Protein AF-A0A486XPM2-F1 (afdb_monomer_lite)

Sequence (137 aa):
MMNNVKLEDYAKAFPELLRYARYGDKQAQFLTGVLLISGQGVEADPELGLVWLRLALEQQTTEWKNRYRDITKNISEQQLAALDPLYEEYKSKYGFEQQFMKCEYERVKFSNIVKHICKKNIFQDDYYKVVEYDVEG

Organism: NCBI:txid1708203

Radius of gyration: 16.3 Å; chains: 1; bounding box: 50×36×39 Å

Secondary structure (DSSP, 8-state):
--HHHHHHHHHHHHHHHHHHHHTT-HHHHHHHHHHHHHTSSS---HHHHHHHHHHHGGG--HHHHHHHHHHHTTS-HHHHHTTHHHHHHHHHHH-TTTTTEEEEEEEPTTSS-EEEEEEEEEEETTEEEEEEEE---

Structure (mmCIF, N/CA/C/O backbone):
data_AF-A0A486XPM2-F1
#
_entry.id   AF-A0A486XPM2-F1
#
loop_
_atom_site.group_PDB
_atom_site.id
_atom_site.type_symbol
_atom_site.label_atom_id
_atom_site.label_alt_id
_atom_site.label_comp_id
_atom_site.label_asym_id
_atom_site.label_entity_id
_atom_site.label_seq_id
_atom_site.pdbx_PDB_ins_code
_atom_site.Cartn_x
_atom_site.Cartn_y
_atom_site.Cartn_z
_atom_site.occupancy
_atom_site.B_iso_or_equiv
_atom_site.auth_seq_id
_atom_site.auth_comp_id
_atom_site.auth_asym_id
_atom_site.auth_atom_id
_atom_site.pdbx_PDB_model_num
ATOM 1 N N . MET A 1 1 ? -24.449 11.436 -16.639 1.00 45.84 1 MET A N 1
ATOM 2 C CA . MET A 1 1 ? -23.993 10.061 -16.949 1.00 45.84 1 MET A CA 1
ATOM 3 C C . MET A 1 1 ? -22.459 9.972 -16.886 1.00 45.84 1 MET A C 1
ATOM 5 O O . MET A 1 1 ? -21.838 9.562 -17.850 1.00 45.84 1 MET A O 1
ATOM 9 N N . MET A 1 2 ? -21.824 10.377 -15.775 1.00 50.72 2 MET A N 1
ATOM 10 C CA . MET A 1 2 ? -20.347 10.440 -15.665 1.00 50.72 2 MET A CA 1
ATOM 11 C C . MET A 1 2 ? -19.736 9.375 -14.736 1.00 50.72 2 MET A C 1
ATOM 13 O O . MET A 1 2 ? -18.519 9.252 -14.677 1.00 50.72 2 MET A O 1
ATOM 17 N N . ASN A 1 3 ? -20.556 8.578 -14.040 1.00 56.16 3 ASN A N 1
ATOM 18 C CA . ASN A 1 3 ? -20.051 7.577 -13.093 1.00 56.16 3 ASN A CA 1
ATOM 19 C C . ASN A 1 3 ? -19.676 6.239 -13.751 1.00 56.16 3 ASN A C 1
ATOM 21 O O . ASN A 1 3 ? -18.785 5.571 -13.247 1.00 56.16 3 ASN A O 1
ATOM 25 N N . ASN A 1 4 ? -20.292 5.863 -14.879 1.00 60.06 4 ASN A N 1
ATOM 26 C CA . ASN A 1 4 ? -20.019 4.563 -15.511 1.00 60.06 4 ASN A CA 1
ATOM 27 C C . ASN A 1 4 ? -18.661 4.510 -16.214 1.00 60.06 4 ASN A C 1
ATOM 29 O O . ASN A 1 4 ? -17.944 3.533 -16.050 1.00 60.06 4 ASN A O 1
ATOM 33 N N . VAL A 1 5 ? -18.277 5.575 -16.926 1.00 66.94 5 VAL A N 1
ATOM 34 C CA . VAL A 1 5 ? -16.993 5.623 -17.651 1.00 66.94 5 VAL A CA 1
ATOM 35 C C . VAL A 1 5 ? -15.821 5.451 -16.679 1.00 66.94 5 VAL A C 1
ATOM 37 O O . VAL A 1 5 ? -14.953 4.615 -16.882 1.00 66.94 5 VAL A O 1
ATOM 40 N N . LYS A 1 6 ? -15.868 6.157 -15.543 1.00 75.88 6 LYS A N 1
ATOM 41 C CA . LYS A 1 6 ? -14.824 6.094 -14.516 1.00 75.88 6 LYS A CA 1
ATOM 42 C C . LYS A 1 6 ? -14.730 4.716 -13.841 1.00 75.88 6 LYS A C 1
ATOM 44 O O . LYS A 1 6 ? -13.635 4.266 -13.525 1.00 75.88 6 LYS A O 1
ATOM 49 N N . LEU A 1 7 ? -15.864 4.043 -13.624 1.00 77.50 7 LEU A N 1
ATOM 50 C CA . LEU A 1 7 ? -15.895 2.682 -13.074 1.00 77.50 7 LEU A CA 1
ATOM 51 C C . LEU A 1 7 ? -15.320 1.656 -14.058 1.00 77.50 7 LEU A C 1
ATOM 53 O O . LEU A 1 7 ? -14.584 0.768 -13.634 1.00 77.50 7 LEU A O 1
ATOM 57 N N . GLU A 1 8 ? -15.616 1.787 -15.352 1.00 78.50 8 GLU A N 1
ATOM 58 C CA . GLU A 1 8 ? -15.042 0.924 -16.390 1.00 78.50 8 GLU A CA 1
ATOM 59 C C . GLU A 1 8 ? -13.524 1.090 -16.508 1.00 78.50 8 GLU A C 1
ATOM 61 O O . GLU A 1 8 ? -12.814 0.097 -16.667 1.00 78.50 8 GLU A O 1
ATOM 66 N N . ASP A 1 9 ? -13.017 2.318 -16.396 1.00 83.56 9 ASP A N 1
ATOM 67 C CA . ASP A 1 9 ? -11.576 2.583 -16.433 1.00 83.56 9 ASP A CA 1
ATOM 68 C C . ASP A 1 9 ? -10.861 1.948 -15.233 1.00 83.56 9 ASP A C 1
ATOM 70 O O . ASP A 1 9 ? -9.829 1.296 -15.399 1.00 83.56 9 ASP A O 1
ATOM 74 N N . TYR A 1 10 ? -11.443 2.043 -14.030 1.00 85.06 10 TYR A N 1
ATOM 75 C CA . TYR A 1 10 ? -10.906 1.358 -12.851 1.00 85.06 10 TYR A CA 1
ATOM 76 C C . TYR A 1 10 ? -10.954 -0.162 -12.979 1.00 85.06 10 TYR A C 1
ATOM 78 O O . TYR A 1 10 ? -9.974 -0.826 -12.646 1.00 85.06 10 TYR A O 1
ATOM 86 N N . ALA A 1 11 ? -12.046 -0.713 -13.512 1.00 84.62 11 ALA A N 1
ATOM 87 C CA . ALA A 1 11 ? -12.173 -2.150 -13.734 1.00 84.62 11 ALA A CA 1
ATOM 88 C C . ALA A 1 11 ? -11.104 -2.680 -14.701 1.00 84.62 11 ALA A C 1
ATOM 90 O O . ALA A 1 11 ? -10.528 -3.743 -14.474 1.00 84.62 11 ALA A O 1
ATOM 91 N N . LYS A 1 12 ? -10.798 -1.923 -15.762 1.00 89.06 12 LYS A N 1
ATOM 92 C CA . LYS A 1 12 ? -9.753 -2.275 -16.735 1.00 89.06 12 LYS A CA 1
ATOM 93 C C . LYS A 1 12 ? -8.344 -2.124 -16.162 1.00 89.06 12 LYS A C 1
ATOM 95 O O . LYS A 1 12 ? -7.478 -2.929 -16.489 1.00 89.06 12 LYS A O 1
ATOM 100 N N . ALA A 1 13 ? -8.114 -1.121 -15.316 1.00 87.06 13 ALA A N 1
ATOM 101 C CA . ALA A 1 13 ? -6.805 -0.849 -14.724 1.00 87.06 13 ALA A CA 1
ATOM 102 C C . ALA A 1 13 ? -6.472 -1.765 -13.533 1.00 87.06 13 ALA A C 1
ATOM 104 O O . ALA A 1 13 ? -5.299 -2.013 -13.251 1.00 87.06 13 ALA A O 1
ATOM 105 N N . PHE A 1 14 ? -7.482 -2.281 -12.826 1.00 92.56 14 PHE A N 1
ATOM 106 C CA . PHE A 1 14 ? -7.274 -3.033 -11.590 1.00 92.56 14 PHE A CA 1
ATOM 107 C C . PHE A 1 14 ? -6.400 -4.291 -11.729 1.00 92.56 14 PHE A C 1
ATOM 109 O O . PHE A 1 14 ? -5.543 -4.484 -10.869 1.00 92.56 14 PHE A O 1
ATOM 116 N N . PRO A 1 15 ? -6.537 -5.145 -12.765 1.00 93.12 15 PRO A N 1
ATOM 117 C CA . PRO A 1 15 ? -5.686 -6.328 -12.902 1.00 93.12 15 PRO A CA 1
ATOM 118 C C . PRO A 1 15 ? -4.197 -5.979 -12.975 1.00 93.12 15 PRO A C 1
ATOM 120 O O . PRO A 1 15 ? -3.365 -6.646 -12.359 1.00 93.12 15 PRO A O 1
ATOM 123 N N . GLU A 1 16 ? -3.875 -4.906 -13.692 1.00 90.31 16 GLU A N 1
ATOM 124 C CA . GLU A 1 16 ? -2.509 -4.429 -13.868 1.00 90.31 16 GLU A CA 1
ATOM 125 C C . GLU A 1 16 ? -1.980 -3.784 -12.584 1.00 90.31 16 GLU A C 1
ATOM 127 O O . GLU A 1 16 ? -0.874 -4.074 -12.127 1.00 90.31 16 GLU A O 1
ATOM 132 N N . LEU A 1 17 ? -2.825 -3.001 -11.916 1.00 91.06 17 LEU A N 1
ATOM 133 C CA . LEU A 1 17 ? -2.522 -2.439 -10.609 1.00 91.06 17 LEU A CA 1
ATOM 134 C C . LEU A 1 17 ? -2.240 -3.528 -9.564 1.00 91.06 17 LEU A C 1
ATOM 136 O O . LEU A 1 17 ? -1.258 -3.453 -8.828 1.00 91.06 17 LEU A O 1
ATOM 140 N N . LEU A 1 18 ? -3.064 -4.576 -9.533 1.00 94.62 18 LEU A N 1
ATOM 141 C CA . LEU A 1 18 ? -2.894 -5.714 -8.639 1.00 94.62 18 LEU A CA 1
ATOM 142 C C . LEU A 1 18 ? -1.605 -6.483 -8.952 1.00 94.62 18 LEU A C 1
ATOM 144 O O . LEU A 1 18 ? -0.940 -6.973 -8.037 1.00 94.62 18 LEU A O 1
ATOM 148 N N . ARG A 1 19 ? -1.221 -6.576 -10.231 1.00 91.75 19 ARG A N 1
ATOM 149 C CA . ARG A 1 19 ? 0.057 -7.160 -10.655 1.00 91.75 19 ARG A CA 1
ATOM 150 C C . ARG A 1 19 ? 1.232 -6.393 -10.048 1.00 91.75 19 ARG A C 1
ATOM 152 O O . ARG A 1 19 ? 2.084 -7.011 -9.412 1.00 91.75 19 ARG A O 1
ATOM 159 N N . TYR A 1 20 ? 1.243 -5.066 -10.156 1.00 89.50 20 TYR A N 1
ATOM 160 C CA . TYR A 1 20 ? 2.288 -4.229 -9.557 1.00 89.50 20 TYR A CA 1
ATOM 161 C C . TYR A 1 20 ? 2.265 -4.244 -8.025 1.00 89.50 20 TYR A C 1
ATOM 163 O O . TYR A 1 20 ? 3.319 -4.348 -7.395 1.00 89.50 20 TYR A O 1
ATOM 171 N N . ALA A 1 21 ? 1.080 -4.253 -7.412 1.00 93.12 21 ALA A N 1
ATOM 172 C CA . ALA A 1 21 ? 0.939 -4.363 -5.963 1.00 93.12 21 ALA A CA 1
ATOM 173 C C . ALA A 1 21 ? 1.575 -5.657 -5.424 1.00 93.12 21 ALA A C 1
ATOM 175 O O . ALA A 1 21 ? 2.270 -5.637 -4.405 1.00 93.12 21 ALA A O 1
ATOM 176 N N . ARG A 1 22 ? 1.405 -6.773 -6.148 1.00 93.31 22 ARG A N 1
ATOM 177 C CA . ARG A 1 22 ? 2.045 -8.065 -5.843 1.00 93.31 22 ARG A CA 1
ATOM 178 C C . ARG A 1 22 ? 3.560 -8.048 -6.039 1.00 93.31 22 ARG A C 1
ATOM 180 O O . ARG A 1 22 ? 4.260 -8.809 -5.380 1.00 93.31 22 ARG A O 1
ATOM 187 N N . TYR A 1 23 ? 4.082 -7.178 -6.898 1.00 89.38 23 TYR A N 1
ATOM 188 C CA . TYR A 1 23 ? 5.524 -6.969 -7.031 1.00 89.38 23 TYR A CA 1
ATOM 189 C C . TYR A 1 23 ? 6.118 -6.048 -5.959 1.00 89.38 23 TYR A C 1
ATOM 191 O O . TYR A 1 23 ? 7.321 -5.809 -5.976 1.00 89.38 23 TYR A O 1
ATOM 199 N N . GLY A 1 24 ? 5.323 -5.567 -5.003 1.00 89.88 24 GLY A N 1
ATOM 200 C CA . GLY A 1 24 ? 5.818 -4.725 -3.916 1.00 89.88 24 GLY A CA 1
ATOM 201 C C . GLY A 1 24 ? 5.799 -3.229 -4.215 1.00 89.88 24 GLY A C 1
ATOM 202 O O . GLY A 1 24 ? 6.302 -2.460 -3.394 1.00 89.88 24 GLY A O 1
ATOM 203 N N . ASP A 1 25 ? 5.217 -2.800 -5.342 1.00 89.88 25 ASP A N 1
ATOM 204 C CA . ASP A 1 25 ? 5.037 -1.377 -5.636 1.00 89.88 25 ASP A CA 1
ATOM 205 C C . ASP A 1 25 ? 4.063 -0.761 -4.628 1.00 89.88 25 ASP A C 1
ATOM 207 O O . ASP A 1 25 ? 2.872 -1.076 -4.592 1.00 89.88 25 ASP A O 1
ATOM 211 N N . LYS A 1 26 ? 4.580 0.150 -3.807 1.00 90.88 26 LYS A N 1
ATOM 212 C CA . LYS A 1 26 ? 3.841 0.771 -2.711 1.00 90.88 26 LYS A CA 1
ATOM 213 C C . LYS A 1 26 ? 2.712 1.679 -3.187 1.00 90.88 26 LYS A C 1
ATOM 215 O O . LYS A 1 26 ? 1.659 1.710 -2.550 1.00 90.88 26 LYS A O 1
ATOM 220 N N . GLN A 1 27 ? 2.885 2.354 -4.322 1.00 90.06 27 GLN A N 1
ATOM 221 C CA . GLN A 1 27 ? 1.828 3.163 -4.920 1.00 90.06 27 GLN A CA 1
ATOM 222 C C . GLN A 1 27 ? 0.708 2.263 -5.447 1.00 90.06 27 GLN A C 1
ATOM 224 O O . GLN A 1 27 ? -0.470 2.527 -5.193 1.00 90.06 27 GLN A O 1
ATOM 229 N N . ALA A 1 28 ? 1.062 1.158 -6.105 1.00 91.94 28 ALA A N 1
ATOM 230 C CA . ALA A 1 28 ? 0.082 0.187 -6.576 1.00 91.94 28 ALA A CA 1
ATOM 231 C C . ALA A 1 28 ? -0.657 -0.509 -5.420 1.00 91.94 28 ALA A C 1
ATOM 233 O O . ALA A 1 28 ? -1.875 -0.683 -5.489 1.00 91.94 28 ALA A O 1
ATOM 234 N N . GLN A 1 29 ? 0.042 -0.846 -4.329 1.00 94.94 29 GLN A N 1
ATOM 235 C CA . GLN A 1 29 ? -0.559 -1.374 -3.096 1.00 94.94 29 GLN A CA 1
ATOM 236 C C . GLN A 1 29 ? -1.568 -0.388 -2.505 1.00 94.94 29 GLN A C 1
ATOM 238 O O . GLN A 1 29 ? -2.696 -0.769 -2.192 1.00 94.94 29 GLN A O 1
ATOM 243 N N . PHE A 1 30 ? -1.205 0.894 -2.425 1.00 94.44 30 PHE A N 1
ATOM 244 C CA . PHE A 1 30 ? -2.102 1.933 -1.933 1.00 94.44 30 PHE A CA 1
ATOM 245 C C . PHE A 1 30 ? -3.370 2.049 -2.791 1.00 94.44 30 PHE A C 1
ATOM 247 O O . PHE A 1 30 ? -4.488 1.983 -2.279 1.00 94.44 30 PHE A O 1
ATOM 254 N N . LEU A 1 31 ? -3.212 2.181 -4.109 1.00 93.19 31 LEU A N 1
ATOM 255 C CA . LEU A 1 31 ? -4.341 2.330 -5.029 1.00 93.19 31 LEU A CA 1
ATOM 256 C C . LEU A 1 31 ? -5.233 1.077 -5.044 1.00 93.19 31 LEU A C 1
ATOM 258 O O . LEU A 1 31 ? -6.456 1.207 -5.022 1.00 93.19 31 LEU A O 1
ATOM 262 N N . THR A 1 32 ? -4.642 -0.122 -5.004 1.00 95.69 32 THR A N 1
ATOM 263 C CA . THR A 1 32 ? -5.379 -1.396 -4.910 1.00 95.69 32 THR A CA 1
ATOM 264 C C . THR A 1 32 ? -6.243 -1.414 -3.654 1.00 95.69 32 THR A C 1
ATOM 266 O O . THR A 1 32 ? -7.431 -1.727 -3.725 1.00 95.69 32 THR A O 1
ATOM 269 N N . GLY A 1 33 ? -5.675 -1.004 -2.516 1.00 96.56 33 GLY A N 1
ATOM 270 C CA . GLY A 1 33 ? -6.406 -0.909 -1.258 1.00 96.56 33 GLY A CA 1
ATOM 271 C C . GLY A 1 33 ? -7.585 0.063 -1.319 1.00 96.56 33 GLY A C 1
ATOM 272 O O . GLY A 1 33 ? -8.683 -0.265 -0.872 1.00 96.56 33 GLY A O 1
ATOM 273 N N . VAL A 1 34 ? -7.400 1.234 -1.939 1.00 94.19 34 VAL A N 1
ATOM 274 C CA . VAL A 1 34 ? -8.480 2.218 -2.132 1.00 94.19 34 VAL A CA 1
ATOM 275 C C . VAL A 1 34 ? -9.608 1.666 -3.010 1.00 94.19 34 VAL A C 1
ATOM 277 O O . VAL A 1 34 ? -10.781 1.861 -2.680 1.00 94.19 34 VAL A O 1
ATOM 280 N N . LEU A 1 35 ? -9.285 0.985 -4.114 1.00 94.31 35 LEU A N 1
ATOM 281 C CA . LEU A 1 35 ? -10.295 0.430 -5.020 1.00 94.31 35 LEU A CA 1
ATOM 282 C C . LEU A 1 35 ? -11.105 -0.685 -4.350 1.00 94.31 35 LEU A C 1
ATOM 284 O O . LEU A 1 35 ? -12.329 -0.662 -4.438 1.00 94.31 35 LEU A O 1
ATOM 288 N N . LEU A 1 36 ? -10.454 -1.577 -3.599 1.00 96.94 36 LEU A N 1
ATOM 289 C CA . LEU A 1 36 ? -11.130 -2.645 -2.855 1.00 96.94 36 LEU A CA 1
ATOM 290 C C . LEU A 1 36 ? -12.017 -2.113 -1.721 1.00 96.94 36 LEU A C 1
ATOM 292 O O . LEU A 1 36 ? -13.127 -2.598 -1.539 1.00 96.94 36 LEU A O 1
ATOM 296 N N . ILE A 1 37 ? -11.586 -1.075 -0.995 1.00 95.94 37 ILE A N 1
ATOM 297 C CA . ILE A 1 37 ? -12.415 -0.452 0.054 1.00 95.94 37 ILE A CA 1
ATOM 298 C C . ILE A 1 37 ? -13.627 0.267 -0.545 1.00 95.94 37 ILE A C 1
ATOM 300 O O . ILE A 1 37 ? -14.708 0.262 0.040 1.00 95.94 37 ILE A O 1
ATOM 304 N N . SER A 1 38 ? -13.448 0.928 -1.690 1.00 92.62 38 SER A N 1
ATOM 305 C CA . SER A 1 38 ? -14.503 1.736 -2.310 1.00 92.62 38 SER A CA 1
ATOM 306 C C . SER A 1 38 ? -15.423 0.956 -3.252 1.00 92.62 38 SER A C 1
ATOM 308 O O . SER A 1 38 ? -16.483 1.475 -3.600 1.00 92.62 38 SER A O 1
ATOM 310 N N . GLY A 1 39 ? -15.031 -0.248 -3.684 1.00 93.50 39 GLY A N 1
ATOM 311 C CA . GLY A 1 39 ? -15.756 -1.040 -4.683 1.00 93.50 39 GLY A CA 1
ATOM 312 C C . GLY A 1 39 ? -15.813 -0.381 -6.067 1.00 93.50 39 GLY A C 1
ATOM 313 O O . GLY A 1 39 ? -16.747 -0.609 -6.835 1.00 93.50 39 GLY A O 1
ATOM 314 N N . GLN A 1 40 ? -14.871 0.512 -6.389 1.00 89.19 40 GLN A N 1
ATOM 315 C CA . GLN A 1 40 ? -14.885 1.242 -7.659 1.00 89.19 40 GLN A CA 1
ATOM 316 C C . GLN A 1 40 ? -14.256 0.403 -8.769 1.00 89.19 40 GLN A C 1
ATOM 318 O O . GLN A 1 40 ? -13.042 0.241 -8.824 1.00 89.19 40 GLN A O 1
ATOM 323 N N . GLY A 1 41 ? -15.095 -0.123 -9.664 1.00 87.19 41 GLY A N 1
ATOM 324 C CA . GLY A 1 41 ? -14.653 -0.965 -10.781 1.00 87.19 41 GLY A CA 1
ATOM 325 C C . GLY A 1 41 ? -14.248 -2.385 -10.369 1.00 87.19 41 GLY A C 1
ATOM 326 O O . GLY A 1 41 ? -13.859 -3.175 -11.222 1.00 87.19 41 GLY A O 1
ATOM 327 N N . VAL A 1 42 ? -14.366 -2.725 -9.084 1.00 93.38 42 VAL A N 1
ATOM 328 C CA . VAL A 1 42 ? -14.065 -4.045 -8.520 1.00 93.38 42 VAL A CA 1
ATOM 329 C C . VAL A 1 42 ? -15.086 -4.418 -7.459 1.00 93.38 42 VAL A C 1
ATOM 331 O O . VAL A 1 42 ? -15.742 -3.546 -6.890 1.00 93.38 42 VAL A O 1
ATOM 334 N N . GLU A 1 43 ? -15.205 -5.711 -7.173 1.00 94.81 43 GLU A N 1
ATOM 335 C CA . GLU A 1 43 ? -15.940 -6.170 -5.999 1.00 94.81 43 GLU A CA 1
ATOM 336 C C . GLU A 1 43 ? -15.280 -5.617 -4.728 1.00 94.81 43 GLU A C 1
ATOM 338 O O . GLU A 1 43 ? -14.054 -5.623 -4.598 1.00 94.81 43 GLU A O 1
ATOM 343 N N . ALA A 1 44 ? -16.095 -5.066 -3.827 1.00 96.06 44 ALA A N 1
ATOM 344 C CA . ALA A 1 44 ? -15.590 -4.453 -2.612 1.00 96.06 44 ALA A CA 1
ATOM 345 C C . ALA A 1 44 ? -15.093 -5.528 -1.640 1.00 96.06 44 ALA A C 1
ATOM 347 O O . ALA A 1 44 ? -15.839 -6.433 -1.275 1.00 96.06 44 ALA A O 1
ATOM 348 N N . ASP A 1 45 ? -13.864 -5.364 -1.168 1.00 97.69 45 ASP A N 1
ATOM 349 C CA . ASP A 1 45 ? -13.263 -6.179 -0.116 1.00 97.69 45 ASP A CA 1
ATOM 350 C C . ASP A 1 45 ? -12.495 -5.251 0.840 1.00 97.69 45 ASP A C 1
ATOM 352 O O . ASP A 1 45 ? -11.294 -5.006 0.674 1.00 97.69 45 ASP A O 1
ATOM 356 N N . PRO A 1 46 ? -13.193 -4.639 1.814 1.00 96.25 46 PRO A N 1
ATOM 357 C CA . PRO A 1 46 ? -12.571 -3.685 2.720 1.00 96.25 46 PRO A CA 1
ATOM 358 C C . PRO A 1 46 ? -11.468 -4.296 3.591 1.00 96.25 46 PRO A C 1
ATOM 360 O O . PRO A 1 46 ? -10.506 -3.598 3.905 1.00 96.25 46 PRO A O 1
ATOM 363 N N . GLU A 1 47 ? -11.571 -5.575 3.961 1.00 96.38 47 GLU A N 1
ATOM 364 C CA . GLU A 1 47 ? -10.564 -6.260 4.781 1.00 96.38 47 GLU A CA 1
ATOM 365 C C . GLU A 1 47 ? -9.258 -6.428 4.004 1.00 96.38 47 GLU A C 1
ATOM 367 O O . GLU A 1 47 ? -8.198 -5.974 4.451 1.00 96.38 47 GLU A O 1
ATOM 372 N N . LEU A 1 48 ? -9.337 -6.982 2.791 1.00 97.56 48 LEU A N 1
ATOM 373 C CA . LEU A 1 48 ? -8.181 -7.100 1.911 1.00 97.56 48 LEU A CA 1
ATOM 374 C C . LEU A 1 48 ? -7.632 -5.725 1.518 1.00 97.56 48 LEU A C 1
ATOM 376 O O . LEU A 1 48 ? -6.417 -5.524 1.442 1.00 97.56 48 LEU A O 1
ATOM 380 N N . GLY A 1 49 ? -8.516 -4.755 1.289 1.00 97.75 49 GLY A N 1
ATOM 381 C CA . GLY A 1 49 ? -8.123 -3.395 0.959 1.00 97.75 49 GLY A CA 1
ATOM 382 C C . GLY A 1 49 ? -7.321 -2.725 2.079 1.00 97.75 49 GLY A C 1
ATOM 383 O O . GLY A 1 49 ? -6.296 -2.096 1.806 1.00 97.75 49 GLY A O 1
ATOM 384 N N . LEU A 1 50 ? -7.713 -2.918 3.342 1.00 97.44 50 LEU A N 1
ATOM 385 C CA . LEU A 1 50 ? -6.954 -2.449 4.506 1.00 97.44 50 LEU A CA 1
ATOM 386 C C . LEU A 1 50 ? -5.577 -3.110 4.605 1.00 97.44 50 LEU A C 1
ATOM 388 O O . LEU A 1 50 ? -4.602 -2.424 4.920 1.00 97.44 50 LEU A O 1
ATOM 392 N N . VAL A 1 51 ? -5.468 -4.401 4.285 1.00 97.81 51 VAL A N 1
ATOM 393 C CA . VAL A 1 51 ? -4.177 -5.105 4.245 1.00 97.81 51 VAL A CA 1
ATOM 394 C C . VAL A 1 51 ? -3.252 -4.509 3.183 1.00 97.81 51 VAL A C 1
ATOM 396 O O . VAL A 1 51 ? -2.100 -4.191 3.487 1.00 97.81 51 VAL A O 1
ATOM 399 N N . TRP A 1 52 ? -3.749 -4.270 1.967 1.00 97.69 52 TRP A N 1
ATOM 400 C CA . TRP A 1 52 ? -2.969 -3.611 0.914 1.00 97.69 52 TRP A CA 1
ATOM 401 C C . TRP A 1 52 ? -2.538 -2.191 1.296 1.00 97.69 52 TRP A C 1
ATOM 403 O O . TRP A 1 52 ? -1.379 -1.824 1.083 1.00 97.69 52 TRP A O 1
ATOM 413 N N . LEU A 1 53 ? -3.423 -1.405 1.920 1.00 96.25 53 LEU A N 1
ATOM 414 C CA . LEU A 1 53 ? -3.056 -0.081 2.423 1.00 96.25 53 LEU A CA 1
ATOM 415 C C . LEU A 1 53 ? -1.979 -0.160 3.506 1.00 96.25 53 LEU A C 1
ATOM 417 O O . LEU A 1 53 ? -1.048 0.644 3.490 1.00 96.25 53 LEU A O 1
ATOM 421 N N . ARG A 1 54 ? -2.075 -1.123 4.429 1.00 95.75 54 ARG A N 1
ATOM 422 C CA . ARG A 1 54 ? -1.083 -1.312 5.493 1.00 95.75 54 ARG A CA 1
ATOM 423 C C . ARG A 1 54 ? 0.288 -1.673 4.923 1.00 95.7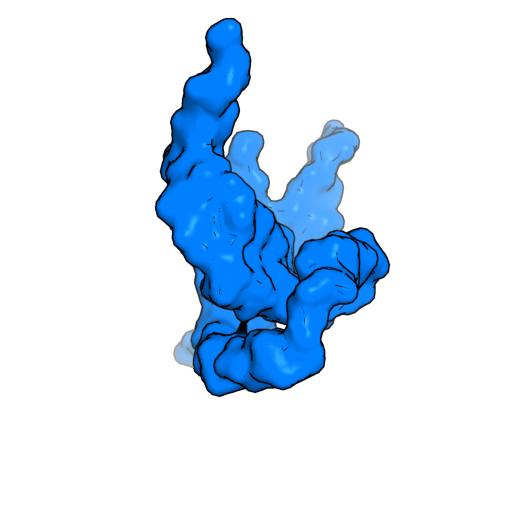5 54 ARG A C 1
ATOM 425 O O . ARG A 1 54 ? 1.281 -1.121 5.387 1.00 95.75 54 ARG A O 1
ATOM 432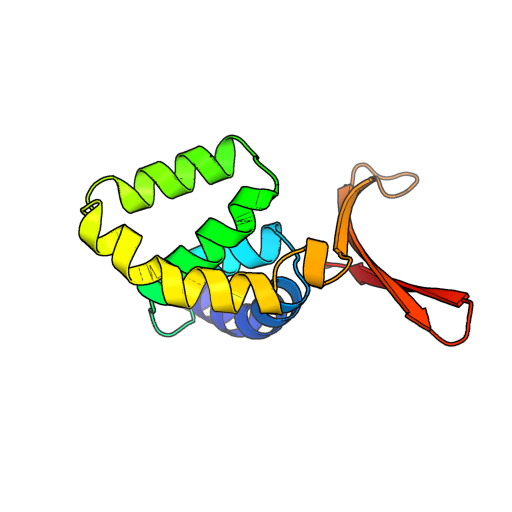 N N . LEU A 1 55 ? 0.352 -2.509 3.882 1.00 94.62 55 LEU A N 1
ATOM 433 C CA . LEU A 1 55 ? 1.602 -2.785 3.164 1.00 94.62 55 LEU A CA 1
ATOM 434 C C . LEU A 1 55 ? 2.206 -1.520 2.544 1.00 94.62 55 LEU A C 1
ATOM 436 O O . LEU A 1 55 ? 3.418 -1.311 2.640 1.00 94.62 55 LEU A O 1
ATOM 440 N N . ALA A 1 56 ? 1.391 -0.645 1.950 1.00 93.38 56 ALA A N 1
ATOM 441 C CA . ALA A 1 56 ? 1.875 0.606 1.364 1.00 93.38 56 ALA A CA 1
ATOM 442 C C . ALA A 1 56 ? 2.586 1.512 2.393 1.00 93.38 56 ALA A C 1
ATOM 444 O O . ALA A 1 56 ? 3.549 2.207 2.058 1.00 93.38 56 ALA A O 1
ATOM 445 N N . LEU A 1 57 ? 2.179 1.458 3.669 1.00 92.31 57 LEU A N 1
ATOM 446 C CA . LEU A 1 57 ? 2.772 2.257 4.748 1.00 92.31 57 LEU A CA 1
ATOM 447 C C . LEU A 1 57 ? 4.226 1.901 5.083 1.00 92.31 57 LEU A C 1
ATOM 449 O O . LEU A 1 57 ? 4.871 2.680 5.787 1.00 92.31 57 LEU A O 1
ATOM 453 N N . GLU A 1 58 ? 4.773 0.796 4.566 1.00 85.00 58 GLU A N 1
ATOM 454 C CA . GLU A 1 58 ? 6.199 0.462 4.711 1.00 85.00 58 GLU A CA 1
ATOM 455 C C . GLU A 1 58 ? 7.116 1.564 4.142 1.00 85.00 58 GLU A C 1
ATOM 457 O O . GLU A 1 58 ? 8.200 1.791 4.673 1.00 85.00 58 GLU A O 1
ATOM 462 N N . GLN A 1 59 ? 6.657 2.331 3.139 1.00 81.25 59 GLN A N 1
ATOM 463 C CA . GLN A 1 59 ? 7.384 3.499 2.606 1.00 81.25 59 GLN A CA 1
ATOM 464 C C . GLN A 1 59 ? 7.297 4.743 3.515 1.00 81.25 59 GLN A C 1
ATOM 466 O O . GLN A 1 59 ? 7.950 5.755 3.276 1.00 81.25 59 GLN A O 1
ATOM 471 N N . GLN A 1 60 ? 6.491 4.680 4.578 1.00 79.88 60 GLN A N 1
ATOM 472 C CA . GLN A 1 60 ? 6.371 5.680 5.638 1.00 79.88 60 GLN A CA 1
ATOM 473 C C . GLN A 1 60 ? 5.933 7.096 5.229 1.00 79.88 60 GLN A C 1
ATOM 475 O O . GLN A 1 60 ? 6.053 8.023 6.036 1.00 79.88 60 GLN A O 1
ATOM 480 N N . THR A 1 61 ? 5.349 7.269 4.044 1.00 83.44 61 THR A N 1
ATOM 481 C CA . THR A 1 61 ? 4.866 8.565 3.546 1.00 83.44 61 THR A CA 1
ATOM 482 C C . THR A 1 61 ? 3.764 9.149 4.441 1.00 83.44 61 THR A C 1
ATOM 484 O O . THR A 1 61 ? 2.813 8.448 4.803 1.00 83.44 61 THR A O 1
ATOM 487 N N . THR A 1 62 ? 3.843 10.443 4.758 1.00 88.94 62 THR A N 1
ATOM 488 C CA . THR A 1 62 ? 2.861 11.134 5.616 1.00 88.94 62 THR A CA 1
ATOM 489 C C . THR A 1 62 ? 1.442 11.086 5.049 1.00 88.94 62 THR A C 1
ATOM 491 O O . THR A 1 62 ? 0.491 10.866 5.796 1.00 88.94 62 THR A O 1
ATOM 494 N N . GLU A 1 63 ? 1.291 11.257 3.734 1.00 87.69 63 GLU A N 1
ATOM 495 C CA . GLU A 1 63 ? -0.012 11.244 3.064 1.00 87.69 63 GLU A CA 1
ATOM 496 C C . GLU A 1 63 ? -0.739 9.910 3.262 1.00 87.69 63 GLU A C 1
ATOM 498 O O . GLU A 1 63 ? -1.870 9.890 3.750 1.00 87.69 63 GLU A O 1
ATOM 503 N N . TRP A 1 64 ? -0.081 8.786 2.966 1.00 91.81 64 TRP A N 1
ATOM 504 C CA . TRP A 1 64 ? -0.712 7.473 3.096 1.00 91.81 64 TRP A CA 1
ATOM 505 C C . TRP A 1 64 ? -0.990 7.109 4.553 1.00 91.81 64 TRP A C 1
ATOM 507 O O . TRP A 1 64 ? -2.047 6.551 4.839 1.00 91.81 64 TRP A O 1
ATOM 517 N N . LYS A 1 65 ? -0.113 7.494 5.495 1.00 92.31 65 LYS A N 1
ATOM 518 C CA . LYS A 1 65 ? -0.367 7.338 6.940 1.00 92.31 65 LYS A CA 1
ATOM 519 C C . LYS A 1 65 ? -1.627 8.090 7.371 1.00 92.31 65 LYS A C 1
ATOM 521 O O . LYS A 1 65 ? -2.455 7.542 8.097 1.00 92.31 65 LYS A O 1
ATOM 526 N N . ASN A 1 66 ? -1.793 9.331 6.909 1.00 94.06 66 ASN A N 1
ATOM 527 C CA . ASN A 1 66 ? -2.991 10.124 7.182 1.00 94.06 66 ASN A CA 1
ATOM 528 C C . ASN A 1 66 ? -4.231 9.477 6.572 1.00 94.06 66 ASN A C 1
ATOM 530 O O . ASN A 1 66 ? -5.231 9.314 7.265 1.00 94.06 66 ASN A O 1
ATOM 534 N N . ARG A 1 67 ? -4.141 9.033 5.315 1.00 91.19 67 ARG A N 1
ATOM 535 C CA . ARG A 1 67 ? -5.259 8.385 4.637 1.00 91.19 67 ARG A CA 1
ATOM 536 C C . ARG A 1 67 ? -5.686 7.091 5.326 1.00 91.19 67 ARG A C 1
ATOM 538 O O . ARG A 1 67 ? -6.881 6.885 5.513 1.00 91.19 67 ARG A O 1
ATOM 545 N N . TYR A 1 68 ? -4.733 6.244 5.711 1.00 94.38 68 TYR A N 1
ATOM 546 C CA . TYR A 1 68 ? -5.008 5.013 6.448 1.00 94.38 68 TYR A CA 1
ATOM 547 C C . TYR A 1 68 ? -5.719 5.323 7.765 1.00 94.38 68 TYR A C 1
ATOM 549 O O . TYR A 1 68 ? -6.795 4.793 8.014 1.00 94.38 68 TYR A O 1
ATOM 557 N N . ARG A 1 69 ? -5.187 6.272 8.546 1.00 94.44 69 ARG A N 1
ATOM 558 C CA . ARG A 1 69 ? -5.803 6.734 9.796 1.00 94.44 69 ARG A CA 1
ATOM 559 C C . ARG A 1 69 ? -7.233 7.236 9.593 1.00 94.44 69 ARG A C 1
ATOM 561 O O . ARG A 1 69 ? -8.098 6.908 10.395 1.00 94.44 69 ARG A O 1
ATOM 568 N N . ASP A 1 70 ? -7.501 7.997 8.534 1.00 94.25 70 ASP A N 1
ATOM 569 C CA . ASP A 1 70 ? -8.849 8.497 8.240 1.00 94.25 70 ASP A CA 1
ATOM 570 C C . ASP A 1 70 ? -9.842 7.378 7.911 1.00 94.25 70 ASP A C 1
ATOM 572 O O . ASP A 1 70 ? -11.017 7.479 8.270 1.00 94.25 70 ASP A O 1
ATOM 576 N N . ILE A 1 71 ? -9.379 6.328 7.226 1.00 92.81 71 ILE A N 1
ATOM 577 C CA . ILE A 1 71 ? -10.178 5.146 6.883 1.00 92.81 71 ILE A CA 1
ATOM 578 C C . ILE A 1 71 ? -10.439 4.303 8.135 1.00 92.81 71 ILE A C 1
ATOM 580 O O . ILE A 1 71 ? -11.565 3.862 8.357 1.00 92.81 71 ILE A O 1
ATOM 584 N N . THR A 1 72 ? -9.425 4.106 8.978 1.00 94.88 72 THR A N 1
ATOM 585 C CA . THR A 1 72 ? -9.507 3.211 10.136 1.00 94.88 72 THR A CA 1
ATOM 586 C C . THR A 1 72 ? -10.017 3.879 11.409 1.00 94.88 72 THR A C 1
ATOM 588 O O . THR A 1 72 ? -10.221 3.187 12.399 1.00 94.88 72 THR A O 1
ATOM 591 N N . LYS A 1 73 ? -10.257 5.199 11.421 1.00 95.31 73 LYS A N 1
ATOM 592 C CA . LYS A 1 73 ? -10.623 5.964 12.634 1.00 95.31 73 LYS A CA 1
ATOM 593 C C . LYS A 1 73 ? -11.856 5.456 13.389 1.00 95.31 73 LYS A C 1
ATOM 595 O O . LYS A 1 73 ? -11.988 5.733 14.574 1.00 95.31 73 LYS A O 1
ATOM 600 N N . ASN A 1 74 ? -12.763 4.768 12.697 1.00 93.19 74 ASN A N 1
ATOM 601 C CA . ASN A 1 74 ? -14.005 4.233 13.262 1.00 93.19 74 ASN A CA 1
ATOM 602 C C . ASN A 1 74 ? -13.970 2.703 13.426 1.00 93.19 74 ASN A C 1
ATOM 604 O O . ASN A 1 74 ? -14.988 2.109 13.771 1.00 93.19 74 ASN A O 1
ATOM 608 N N . ILE A 1 75 ? -12.835 2.065 13.138 1.00 93.38 75 ILE A N 1
ATOM 609 C CA . ILE A 1 75 ? -12.642 0.621 13.274 1.00 93.38 75 ILE A CA 1
ATOM 610 C C . ILE A 1 75 ? -12.013 0.371 14.643 1.00 93.38 75 ILE A C 1
ATOM 612 O O . ILE A 1 75 ? -11.089 1.083 15.038 1.00 93.38 75 ILE A O 1
ATOM 616 N N . SER A 1 76 ? -12.517 -0.616 15.384 1.00 94.81 76 SER A N 1
ATOM 617 C CA . SER A 1 76 ? -11.948 -0.928 16.695 1.00 94.81 76 SER A CA 1
ATOM 618 C C . SER A 1 76 ? -10.542 -1.516 16.561 1.00 94.81 76 SER A C 1
ATOM 620 O O . SER A 1 76 ? -10.214 -2.177 15.573 1.00 94.81 76 SER A O 1
ATOM 622 N N . GLU A 1 77 ? -9.712 -1.333 17.587 1.00 91.25 77 GLU A N 1
ATOM 623 C CA . GLU A 1 77 ? -8.373 -1.933 17.626 1.00 91.25 77 GLU A CA 1
ATOM 624 C C . GLU A 1 77 ? -8.431 -3.456 17.458 1.00 91.25 77 GLU A C 1
ATOM 626 O O . GLU A 1 77 ? -7.614 -4.028 16.745 1.00 91.25 77 GLU A O 1
ATOM 631 N N . GLN A 1 78 ? -9.445 -4.108 18.038 1.00 93.38 78 GLN A N 1
ATOM 632 C CA . GLN A 1 78 ? -9.649 -5.550 17.906 1.00 93.38 78 GLN A CA 1
ATOM 633 C C . GLN A 1 78 ? -9.980 -5.963 16.465 1.00 93.38 78 GLN A C 1
ATOM 635 O O . GLN A 1 78 ? -9.477 -6.978 15.991 1.00 93.38 78 GLN A O 1
ATOM 640 N N . GLN A 1 79 ? -10.805 -5.184 15.759 1.00 92.88 79 GLN A N 1
ATOM 641 C CA . GLN A 1 79 ? -11.126 -5.440 14.353 1.00 92.88 79 GLN A CA 1
ATOM 642 C C . GLN A 1 79 ? -9.902 -5.249 13.452 1.00 92.88 79 GLN A C 1
ATOM 644 O O . GLN A 1 79 ? -9.699 -6.033 12.533 1.00 92.88 79 GLN A O 1
ATOM 649 N N . LEU A 1 80 ? -9.057 -4.252 13.731 1.00 92.69 80 LEU A N 1
ATOM 650 C CA . LEU A 1 80 ? -7.803 -4.065 12.995 1.00 92.69 80 LEU A CA 1
ATOM 651 C C . LEU A 1 80 ? -6.793 -5.179 13.289 1.00 92.69 80 LEU A C 1
ATOM 653 O O . LEU A 1 80 ? -6.160 -5.678 12.363 1.00 92.69 80 LEU A O 1
ATOM 657 N N . ALA A 1 81 ? -6.669 -5.594 14.551 1.00 94.75 81 ALA A N 1
ATOM 658 C CA . ALA A 1 81 ? -5.783 -6.683 14.959 1.00 94.75 81 ALA A CA 1
ATOM 659 C C . ALA A 1 81 ? -6.213 -8.036 14.371 1.00 94.75 81 ALA A C 1
ATOM 661 O O . ALA A 1 81 ? -5.375 -8.880 14.068 1.00 94.75 81 ALA A O 1
ATOM 662 N N . ALA A 1 82 ? -7.512 -8.241 14.130 1.00 96.44 82 ALA A N 1
ATOM 663 C CA . ALA A 1 82 ? -8.001 -9.443 13.455 1.00 96.44 82 ALA A CA 1
ATOM 664 C C . ALA A 1 82 ? -7.430 -9.610 12.031 1.00 96.44 82 ALA A C 1
ATOM 666 O O . ALA A 1 82 ? -7.380 -10.731 11.528 1.00 96.44 82 ALA A O 1
ATOM 667 N N . LEU A 1 83 ? -6.951 -8.526 11.403 1.00 96.75 83 LEU A N 1
ATOM 668 C CA . LEU A 1 83 ? -6.303 -8.560 10.089 1.00 96.75 83 LEU A CA 1
ATOM 669 C C . LEU A 1 83 ? -4.816 -8.940 10.152 1.00 96.75 83 LEU A C 1
ATOM 671 O O . LEU A 1 83 ? -4.216 -9.154 9.100 1.00 96.75 83 LEU A O 1
ATOM 675 N N . ASP A 1 84 ? -4.203 -9.021 11.338 1.00 96.88 84 ASP A N 1
ATOM 676 C CA . ASP A 1 84 ? -2.766 -9.293 11.483 1.00 96.88 84 ASP A CA 1
ATOM 677 C C . ASP A 1 84 ? -2.313 -10.583 10.775 1.00 96.88 84 ASP A C 1
ATOM 679 O O . ASP A 1 84 ? -1.324 -10.516 10.044 1.00 96.88 84 ASP A O 1
ATOM 683 N N . PRO A 1 85 ? -3.016 -11.732 10.875 1.00 97.81 85 PRO A N 1
ATOM 684 C CA . PRO A 1 85 ? -2.596 -12.947 10.176 1.00 97.81 85 PRO A CA 1
ATOM 685 C C . PRO A 1 85 ? -2.565 -12.774 8.653 1.00 97.81 85 PRO A C 1
ATOM 687 O O . PRO A 1 85 ? -1.601 -13.176 8.000 1.00 97.81 85 PRO A O 1
ATOM 690 N N . LEU A 1 86 ? -3.595 -12.130 8.093 1.00 97.06 86 LEU A N 1
ATOM 691 C CA . LEU A 1 86 ? -3.686 -11.864 6.658 1.00 97.06 86 LEU A CA 1
ATOM 692 C C . LEU A 1 86 ? -2.609 -10.867 6.218 1.00 97.06 86 LEU A C 1
ATOM 694 O O . LEU A 1 86 ? -1.977 -11.044 5.177 1.00 97.06 86 LEU A O 1
ATOM 698 N N . TYR A 1 87 ? -2.367 -9.838 7.029 1.00 96.44 87 TYR A N 1
ATOM 699 C CA . TYR A 1 87 ? -1.315 -8.865 6.783 1.00 96.44 87 TYR A CA 1
ATOM 700 C C . TYR A 1 87 ? 0.071 -9.508 6.755 1.00 96.44 87 TYR A C 1
ATOM 702 O O . TYR A 1 87 ? 0.818 -9.253 5.813 1.00 96.44 87 TYR A O 1
ATOM 710 N N . GLU A 1 88 ? 0.416 -10.355 7.725 1.00 95.88 88 GLU A N 1
ATOM 711 C CA . GLU A 1 88 ? 1.730 -11.006 7.760 1.00 95.88 88 GLU A CA 1
ATOM 712 C C . GLU A 1 88 ? 1.921 -11.967 6.579 1.00 95.88 88 GLU A C 1
ATOM 714 O O . GLU A 1 88 ? 2.986 -11.988 5.954 1.00 95.88 88 GLU A O 1
ATOM 719 N N . GLU A 1 89 ? 0.874 -12.700 6.190 1.00 95.88 89 GLU A N 1
ATOM 720 C CA . GLU A 1 89 ? 0.902 -13.521 4.979 1.00 95.88 89 GLU A CA 1
ATOM 721 C C . GLU A 1 89 ? 1.183 -12.660 3.738 1.00 95.88 89 GLU A C 1
ATOM 723 O O . GLU A 1 89 ? 2.104 -12.943 2.965 1.00 95.88 89 GLU A O 1
ATOM 728 N N . TYR A 1 90 ? 0.427 -11.580 3.555 1.00 96.69 90 TYR A N 1
ATOM 729 C CA . TYR A 1 90 ? 0.560 -10.698 2.399 1.00 96.69 90 TYR A CA 1
ATOM 730 C C . TYR A 1 90 ? 1.886 -9.950 2.394 1.00 96.69 90 TYR A C 1
ATOM 732 O O . TYR A 1 90 ? 2.480 -9.772 1.334 1.00 96.69 90 TYR A O 1
ATOM 740 N N . LYS A 1 91 ? 2.402 -9.570 3.559 1.00 94.56 91 LYS A N 1
ATOM 741 C CA . LYS A 1 91 ? 3.727 -8.975 3.706 1.00 94.56 91 LYS A CA 1
ATOM 742 C C . LYS A 1 91 ? 4.824 -9.947 3.300 1.00 94.56 91 LYS A C 1
ATOM 744 O O . LYS A 1 91 ? 5.717 -9.564 2.547 1.00 94.56 91 LYS A O 1
ATOM 749 N N . SER A 1 92 ? 4.734 -11.208 3.725 1.00 93.50 92 SER A N 1
ATOM 750 C CA . SER A 1 92 ? 5.710 -12.236 3.343 1.00 93.50 92 SER A CA 1
ATOM 751 C C . SER A 1 92 ? 5.741 -12.491 1.832 1.00 93.50 92 SER A C 1
ATOM 753 O O . SER A 1 92 ? 6.794 -12.789 1.274 1.00 93.50 92 SER A O 1
ATOM 755 N N . LYS A 1 93 ? 4.596 -12.336 1.156 1.00 92.25 93 LYS A N 1
ATOM 756 C CA . LYS A 1 93 ? 4.466 -12.584 -0.284 1.00 92.25 93 LYS A CA 1
ATOM 757 C C . LYS A 1 93 ? 4.751 -11.346 -1.121 1.00 92.25 93 LYS A C 1
ATOM 759 O O . LYS A 1 93 ? 5.368 -11.465 -2.170 1.00 92.25 93 LYS A O 1
ATOM 764 N N . TYR A 1 94 ? 4.290 -10.178 -0.693 1.00 93.88 94 TYR A N 1
ATOM 765 C CA . TYR A 1 94 ? 4.168 -8.982 -1.529 1.00 93.88 94 TYR A CA 1
ATOM 766 C C . TYR A 1 94 ? 4.798 -7.729 -0.899 1.00 93.88 94 TYR A C 1
ATOM 768 O O . TYR A 1 94 ? 4.707 -6.648 -1.474 1.00 93.88 94 TYR A O 1
ATOM 776 N N . GLY A 1 95 ? 5.450 -7.825 0.263 1.00 88.12 95 GLY A N 1
ATOM 777 C CA . GLY A 1 95 ? 6.246 -6.729 0.827 1.00 88.12 95 GLY A CA 1
ATOM 778 C C . GLY A 1 95 ? 7.423 -6.350 -0.083 1.00 88.12 95 GLY A C 1
ATOM 779 O O . GLY A 1 95 ? 7.944 -7.194 -0.815 1.00 88.12 95 GLY A O 1
ATOM 780 N N . PHE A 1 96 ? 7.863 -5.086 -0.053 1.00 81.31 96 PHE A N 1
ATOM 781 C CA . PHE A 1 96 ? 8.909 -4.626 -0.985 1.00 81.31 96 PHE A CA 1
ATOM 782 C C . PHE A 1 96 ? 10.265 -5.291 -0.716 1.00 81.31 96 PHE A C 1
ATOM 784 O O . PHE A 1 96 ? 10.982 -5.599 -1.666 1.00 81.31 96 PHE A O 1
ATOM 791 N N . GLU A 1 97 ? 10.586 -5.564 0.555 1.00 80.19 97 GLU A N 1
ATOM 792 C CA . GLU A 1 97 ? 11.813 -6.268 0.949 1.00 80.19 97 GLU A CA 1
ATOM 793 C C . GLU A 1 97 ? 11.833 -7.687 0.380 1.00 80.19 97 GLU A C 1
ATOM 795 O O . GLU A 1 97 ? 12.811 -8.090 -0.243 1.00 80.19 97 GLU A O 1
ATOM 800 N N . GLN A 1 98 ? 10.715 -8.408 0.509 1.00 81.88 98 GLN A N 1
ATOM 801 C CA . GLN A 1 98 ? 10.580 -9.777 0.004 1.00 81.88 98 GLN A CA 1
ATOM 802 C C . GLN A 1 98 ? 10.598 -9.842 -1.520 1.00 81.88 98 GLN A C 1
ATOM 804 O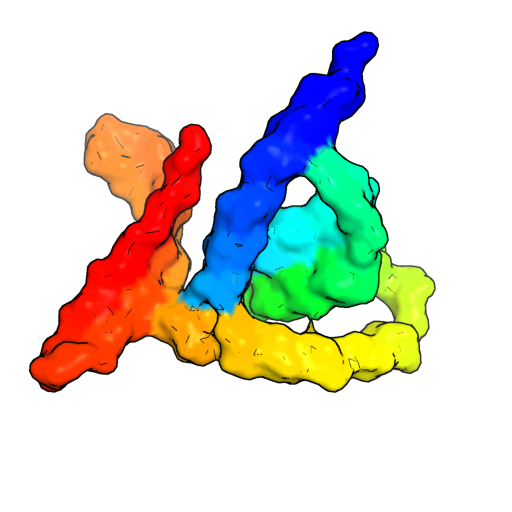 O . GLN A 1 98 ? 11.071 -10.808 -2.115 1.00 81.88 98 GLN A O 1
ATOM 809 N N . GLN A 1 99 ? 10.093 -8.797 -2.169 1.00 83.38 99 GLN A N 1
ATOM 810 C CA . GLN A 1 99 ? 10.106 -8.691 -3.617 1.00 83.38 99 GLN A CA 1
ATOM 811 C C . GLN A 1 99 ? 11.395 -8.078 -4.172 1.00 83.38 99 GLN A C 1
ATOM 813 O O . GLN A 1 99 ? 11.508 -7.999 -5.393 1.00 83.38 99 GLN A O 1
ATOM 818 N N . PHE A 1 100 ? 12.361 -7.679 -3.333 1.00 82.31 100 PHE A N 1
ATOM 819 C CA . PHE A 1 100 ? 13.571 -6.944 -3.735 1.00 82.31 100 PHE A CA 1
ATOM 820 C C . PHE A 1 100 ? 13.257 -5.743 -4.643 1.00 82.31 100 PHE A C 1
ATOM 822 O O . PHE A 1 100 ? 13.976 -5.460 -5.607 1.00 82.31 100 PHE A O 1
ATOM 829 N N . MET A 1 101 ? 12.137 -5.075 -4.358 1.00 84.12 101 MET A N 1
ATOM 830 C CA . MET A 1 101 ? 11.588 -3.997 -5.170 1.00 84.12 101 MET A CA 1
ATOM 831 C C . MET A 1 101 ? 12.029 -2.640 -4.632 1.00 84.12 101 MET A C 1
ATOM 833 O O . MET A 1 101 ? 11.846 -2.342 -3.451 1.00 84.12 101 MET A O 1
ATOM 837 N N . LYS A 1 102 ? 12.547 -1.784 -5.514 1.00 83.69 102 LYS A N 1
ATOM 838 C CA . LYS A 1 102 ? 12.865 -0.387 -5.213 1.00 83.69 102 LYS A CA 1
ATOM 839 C C . LYS A 1 102 ? 12.201 0.521 -6.238 1.00 83.69 102 LYS A C 1
ATOM 841 O O . LYS A 1 102 ? 12.482 0.400 -7.425 1.00 83.69 102 LYS A O 1
ATOM 846 N N . CYS A 1 103 ? 11.350 1.430 -5.777 1.00 82.25 103 CYS A N 1
ATOM 847 C CA . CYS A 1 103 ? 10.673 2.392 -6.640 1.00 82.25 103 CYS A CA 1
ATOM 848 C C . CYS A 1 103 ? 11.162 3.811 -6.373 1.00 82.25 103 CYS A C 1
ATOM 850 O O . CYS A 1 103 ? 11.299 4.215 -5.216 1.00 82.25 103 CYS A O 1
ATOM 852 N N . GLU A 1 104 ? 11.412 4.560 -7.441 1.00 83.31 104 GLU A N 1
ATOM 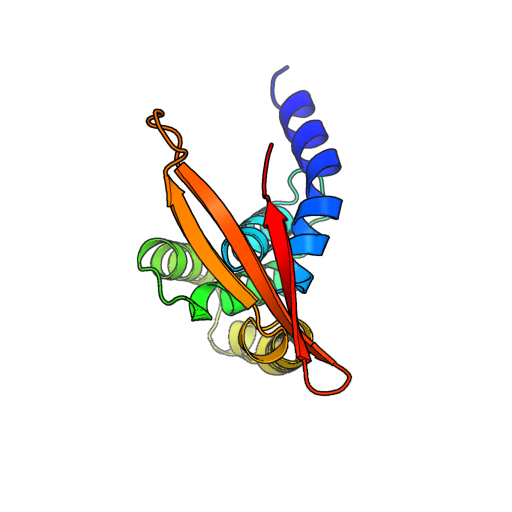853 C CA . GLU A 1 104 ? 11.909 5.930 -7.400 1.00 83.31 104 GLU A CA 1
ATOM 854 C C . GLU A 1 104 ? 11.186 6.794 -8.437 1.00 83.31 104 GLU A C 1
ATOM 856 O O . GLU A 1 104 ? 10.756 6.317 -9.486 1.00 83.31 104 GLU A O 1
ATOM 861 N N . TYR A 1 105 ? 11.069 8.087 -8.141 1.00 82.00 105 TYR A N 1
ATOM 862 C CA . TYR A 1 105 ? 10.563 9.064 -9.095 1.00 82.00 105 TYR A CA 1
ATOM 863 C C . TYR A 1 105 ? 11.728 9.621 -9.914 1.00 82.00 105 TYR A C 1
ATOM 865 O O . TYR A 1 105 ? 12.567 10.358 -9.392 1.00 82.00 105 TYR A O 1
ATOM 873 N N . GLU A 1 106 ? 11.775 9.287 -11.199 1.00 84.56 106 GLU A N 1
ATOM 874 C CA . GLU A 1 106 ? 12.829 9.706 -12.118 1.00 84.56 106 GLU A CA 1
ATOM 875 C C . GLU A 1 106 ? 12.299 10.754 -13.108 1.00 84.56 106 GLU A C 1
ATOM 877 O O . GLU A 1 106 ? 11.240 10.599 -13.718 1.00 84.56 106 GLU A O 1
ATOM 882 N N . ARG A 1 107 ? 13.039 11.853 -13.298 1.00 85.44 107 ARG A N 1
ATOM 883 C CA . ARG A 1 107 ? 12.687 12.872 -14.297 1.00 85.44 107 ARG A CA 1
ATOM 884 C C . ARG A 1 107 ? 13.148 12.430 -15.682 1.00 85.44 107 ARG A C 1
ATOM 886 O O . ARG A 1 107 ? 14.330 12.156 -15.888 1.00 85.44 107 ARG A O 1
ATOM 893 N N . VAL A 1 108 ? 12.236 12.445 -16.650 1.00 84.38 108 VAL A N 1
ATOM 894 C CA . VAL A 1 108 ? 12.560 12.141 -18.047 1.00 84.38 108 VAL A CA 1
ATOM 895 C C . VAL A 1 108 ? 13.509 13.207 -18.596 1.00 84.38 108 VAL A C 1
ATOM 897 O O . VAL A 1 108 ? 13.294 14.411 -18.418 1.00 84.38 108 VAL A O 1
ATOM 900 N N . LYS A 1 109 ? 14.573 12.771 -19.284 1.00 87.25 109 LYS A N 1
ATOM 901 C CA . LYS A 1 109 ? 15.550 13.689 -19.885 1.00 87.25 109 LYS A CA 1
ATOM 902 C C . LYS A 1 109 ? 14.850 14.682 -20.810 1.00 87.25 109 LYS A C 1
ATOM 904 O O . LYS A 1 109 ? 14.032 14.298 -21.638 1.00 87.25 109 LYS A O 1
ATOM 909 N N . PHE A 1 110 ? 15.214 15.956 -20.672 1.00 85.44 110 PHE A N 1
ATOM 910 C CA . PHE A 1 110 ? 14.681 17.065 -21.472 1.00 85.44 110 PHE A CA 1
ATOM 911 C C . PHE A 1 110 ? 13.161 17.283 -21.355 1.00 85.44 110 PHE A C 1
ATOM 913 O O . PHE A 1 110 ? 12.569 17.941 -22.205 1.00 85.44 110 PHE A O 1
ATOM 920 N N . SER A 1 111 ? 12.528 16.782 -20.290 1.00 85.25 111 SER A N 1
ATOM 921 C CA . SER A 1 111 ? 11.107 16.986 -20.009 1.00 85.25 111 SER A CA 1
ATOM 922 C C . SER A 1 111 ? 10.872 17.366 -18.543 1.00 85.25 111 SER A C 1
ATOM 924 O O . SER A 1 111 ? 11.731 17.189 -17.677 1.00 85.25 111 SER A O 1
ATOM 926 N N . ASN A 1 112 ? 9.696 17.919 -18.252 1.00 86.12 112 ASN A N 1
ATOM 927 C CA . ASN A 1 112 ? 9.199 18.104 -16.884 1.00 86.12 112 ASN A CA 1
ATOM 928 C C . ASN A 1 112 ? 8.407 16.887 -16.385 1.00 86.12 112 ASN A C 1
ATOM 930 O O . ASN A 1 112 ? 7.930 16.897 -15.256 1.00 86.12 112 ASN A O 1
ATOM 934 N N . ILE A 1 113 ? 8.267 15.856 -17.221 1.00 85.12 113 ILE A N 1
ATOM 935 C CA . ILE A 1 113 ? 7.603 14.607 -16.860 1.00 85.12 113 ILE A CA 1
ATOM 936 C C . ILE A 1 113 ? 8.466 13.862 -15.840 1.00 85.12 113 ILE A C 1
ATOM 938 O O . ILE A 1 113 ? 9.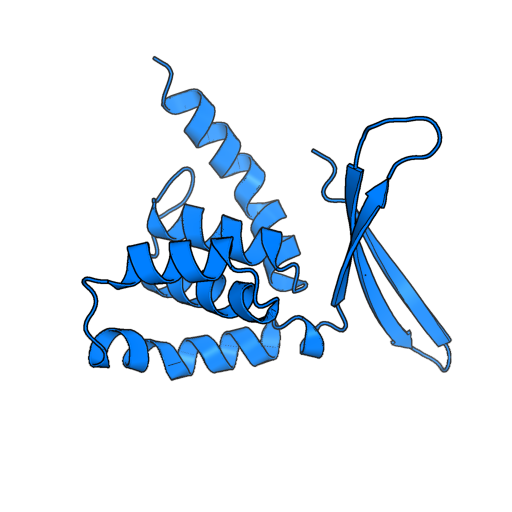666 13.655 -16.046 1.00 85.12 113 ILE A O 1
ATOM 942 N N . VAL A 1 114 ? 7.829 13.457 -14.746 1.00 81.81 114 VAL A N 1
ATOM 943 C CA . VAL A 1 114 ? 8.390 12.577 -13.725 1.00 81.81 114 VAL A CA 1
ATOM 944 C C . VAL A 1 114 ? 7.690 11.234 -13.856 1.00 81.81 114 VAL A C 1
ATOM 946 O O . VAL A 1 114 ? 6.462 11.185 -13.864 1.00 81.81 114 VAL A O 1
ATOM 949 N N . LYS A 1 115 ? 8.471 10.166 -13.974 1.00 82.38 115 LYS A N 1
ATOM 950 C CA . LYS A 1 115 ? 7.987 8.790 -14.012 1.00 82.38 115 LYS A CA 1
ATOM 951 C C . LYS A 1 115 ? 8.219 8.120 -12.670 1.00 82.38 115 LYS A C 1
ATOM 953 O O . LYS A 1 115 ? 9.252 8.347 -12.046 1.00 82.38 115 LYS A O 1
ATOM 958 N N . HIS A 1 116 ? 7.279 7.284 -12.250 1.00 83.19 116 HIS A N 1
ATOM 959 C CA . HIS A 1 116 ? 7.491 6.354 -11.144 1.00 83.19 116 HIS A CA 1
ATOM 960 C C . HIS A 1 116 ? 8.065 5.067 -11.722 1.00 83.19 116 HIS A C 1
ATOM 962 O O . HIS A 1 116 ? 7.383 4.365 -12.462 1.00 83.19 116 HIS A O 1
ATOM 968 N N . ILE A 1 117 ? 9.333 4.792 -11.432 1.00 82.81 117 ILE A N 1
ATOM 969 C CA . ILE A 1 117 ? 10.046 3.637 -11.971 1.00 82.81 117 ILE A CA 1
ATOM 970 C C . ILE A 1 117 ? 10.341 2.683 -10.827 1.00 82.81 117 ILE A C 1
ATOM 972 O O . ILE A 1 117 ? 11.029 3.027 -9.865 1.00 82.81 117 ILE A O 1
ATOM 976 N N . CYS A 1 118 ? 9.839 1.461 -10.957 1.00 83.44 118 CYS A N 1
ATOM 977 C CA . CYS A 1 118 ? 10.071 0.384 -10.012 1.00 83.44 118 CYS A CA 1
ATOM 978 C C . CYS A 1 118 ? 11.065 -0.617 -10.597 1.00 83.44 118 CYS A C 1
ATOM 980 O O . CYS A 1 118 ? 10.894 -1.106 -11.712 1.00 83.44 118 CYS A O 1
ATOM 982 N N . LYS A 1 119 ? 12.113 -0.940 -9.842 1.00 85.62 119 LYS A N 1
ATOM 983 C CA . LYS A 1 119 ? 13.180 -1.861 -10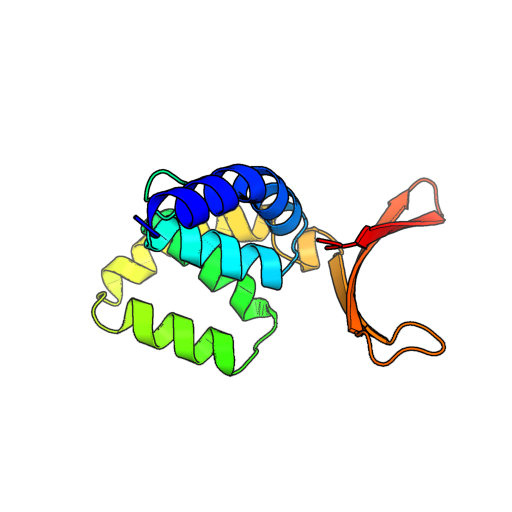.239 1.00 85.62 119 LYS A CA 1
ATOM 984 C C . LYS A 1 119 ? 13.241 -3.019 -9.255 1.00 85.62 119 LYS A C 1
ATOM 986 O O . LYS A 1 119 ? 13.429 -2.813 -8.056 1.00 85.62 119 LYS A O 1
ATOM 991 N N . LYS A 1 120 ? 13.110 -4.243 -9.767 1.00 83.25 120 LYS A N 1
ATOM 992 C CA . LYS A 1 120 ? 13.295 -5.479 -9.001 1.00 83.25 120 LYS A CA 1
ATOM 993 C C . LYS A 1 120 ? 14.658 -6.079 -9.300 1.00 83.25 120 LYS A C 1
ATOM 995 O O . LYS A 1 120 ? 14.925 -6.431 -10.448 1.00 83.25 120 LYS A O 1
ATOM 1000 N N . ASN A 1 121 ? 15.480 -6.242 -8.269 1.00 80.75 121 ASN A N 1
ATOM 1001 C CA . ASN A 1 121 ? 16.792 -6.870 -8.390 1.00 80.75 121 ASN A CA 1
ATOM 1002 C C . ASN A 1 121 ? 16.682 -8.360 -8.064 1.00 80.75 121 ASN A C 1
ATOM 1004 O O . ASN A 1 121 ? 16.363 -8.732 -6.939 1.00 80.75 121 ASN A O 1
ATOM 1008 N N . ILE A 1 122 ? 16.945 -9.216 -9.046 1.00 81.38 122 ILE A N 1
ATOM 1009 C CA . ILE A 1 122 ? 16.915 -10.672 -8.901 1.00 81.38 122 ILE A CA 1
ATOM 1010 C C . ILE A 1 122 ? 18.352 -11.173 -8.953 1.00 81.38 122 ILE A C 1
ATOM 1012 O O . ILE A 1 122 ? 19.048 -10.915 -9.931 1.00 81.38 122 ILE A O 1
ATOM 1016 N N . PHE A 1 123 ? 18.792 -11.886 -7.919 1.00 76.94 123 PHE A N 1
ATOM 1017 C CA . PHE A 1 123 ? 20.064 -12.602 -7.956 1.00 76.94 123 PHE A CA 1
ATOM 1018 C C . PHE A 1 123 ? 19.844 -13.968 -8.609 1.00 76.94 123 PHE A C 1
ATOM 1020 O O . PHE A 1 123 ? 19.064 -14.777 -8.106 1.00 76.94 123 PHE A O 1
ATOM 1027 N N . GLN A 1 124 ? 20.486 -14.202 -9.749 1.00 75.81 124 GLN A N 1
ATOM 1028 C CA . GLN A 1 124 ? 20.388 -15.443 -10.504 1.00 75.81 124 GLN A CA 1
ATOM 1029 C C . GLN A 1 124 ? 21.758 -15.779 -11.100 1.00 75.81 124 GLN A C 1
ATOM 1031 O O . GLN A 1 124 ? 22.357 -14.935 -11.761 1.00 75.81 124 GLN A O 1
ATOM 1036 N N . ASP A 1 125 ? 22.219 -17.015 -10.892 1.00 70.81 125 ASP A N 1
ATOM 1037 C CA . ASP A 1 125 ? 23.433 -17.560 -11.518 1.00 70.81 125 ASP A CA 1
ATOM 1038 C C . ASP A 1 125 ? 24.669 -16.645 -11.358 1.00 70.81 125 ASP A C 1
ATOM 1040 O O . ASP A 1 125 ? 25.380 -16.380 -12.320 1.00 70.81 125 ASP A O 1
ATOM 1044 N N . ASP A 1 126 ? 24.898 -16.126 -10.145 1.00 74.25 126 ASP A N 1
ATOM 1045 C CA . ASP A 1 126 ? 25.979 -15.186 -9.785 1.00 74.25 126 ASP A CA 1
ATOM 1046 C C . ASP A 1 126 ? 25.896 -13.769 -10.394 1.00 74.25 126 ASP A C 1
ATOM 1048 O O . ASP A 1 126 ? 26.810 -12.957 -10.221 1.00 74.25 126 ASP A O 1
ATOM 1052 N N . TYR A 1 127 ? 24.771 -13.409 -11.025 1.00 69.69 127 TYR A N 1
ATOM 1053 C CA . TYR A 1 127 ? 24.518 -12.065 -11.554 1.00 69.69 127 TYR A CA 1
ATOM 1054 C C . TYR A 1 127 ? 23.230 -11.442 -11.003 1.00 69.69 127 TYR A C 1
ATOM 1056 O O . TYR A 1 127 ? 22.264 -12.118 -10.651 1.00 69.69 127 TYR A O 1
ATOM 1064 N N . TYR A 1 128 ? 23.196 -10.107 -10.965 1.00 73.69 128 TYR A N 1
ATOM 1065 C CA . TYR A 1 128 ? 21.978 -9.349 -10.684 1.00 73.69 128 TYR A CA 1
ATOM 1066 C C . TYR A 1 128 ? 21.258 -9.013 -11.990 1.00 73.69 128 TYR A C 1
ATOM 1068 O O . TYR A 1 128 ? 21.817 -8.351 -12.865 1.00 73.69 128 TYR A O 1
ATOM 1076 N N . LYS A 1 129 ? 19.992 -9.414 -12.101 1.00 79.31 129 LYS A N 1
ATOM 1077 C CA . LYS A 1 129 ? 19.071 -8.961 -13.144 1.00 79.31 129 LYS A CA 1
ATOM 1078 C C . LYS A 1 129 ? 18.150 -7.890 -12.574 1.00 79.31 129 LYS A C 1
ATOM 1080 O O . LYS A 1 129 ? 17.410 -8.156 -11.629 1.00 79.31 129 LYS A O 1
ATOM 1085 N N . VAL A 1 130 ? 18.165 -6.706 -13.177 1.00 76.75 130 VAL A N 1
ATOM 1086 C CA . VAL A 1 130 ? 17.212 -5.634 -12.872 1.00 76.75 130 VAL A CA 1
ATOM 1087 C C . VAL A 1 130 ? 16.021 -5.766 -13.815 1.00 76.75 130 VAL A C 1
ATOM 1089 O O . VAL A 1 130 ? 16.192 -5.763 -15.033 1.00 76.75 130 VAL A O 1
ATOM 1092 N N . VAL A 1 131 ? 14.820 -5.919 -13.264 1.00 80.00 131 VAL A N 1
ATOM 1093 C CA . VAL A 1 131 ? 13.566 -5.871 -14.026 1.00 80.00 131 VAL A CA 1
ATOM 1094 C C . VAL A 1 131 ? 12.888 -4.545 -13.733 1.00 80.00 131 VAL A C 1
ATOM 1096 O O . VAL A 1 131 ? 12.574 -4.264 -12.576 1.00 80.00 131 VAL A O 1
ATOM 1099 N N . GLU A 1 132 ? 12.686 -3.745 -14.773 1.00 76.94 132 GLU A N 1
ATOM 1100 C CA . GLU A 1 132 ? 11.988 -2.467 -14.681 1.00 76.94 132 GLU A CA 1
ATOM 1101 C C . GLU A 1 132 ? 10.494 -2.666 -14.931 1.00 76.94 132 GLU A C 1
ATOM 1103 O O . GLU A 1 132 ? 10.082 -3.380 -15.847 1.00 76.94 132 GLU A O 1
ATOM 1108 N N . TYR A 1 133 ? 9.695 -2.024 -14.094 1.00 71.81 133 TYR A N 1
ATOM 1109 C CA . TYR A 1 133 ? 8.257 -1.913 -14.224 1.00 71.81 133 TYR A CA 1
ATOM 1110 C C . TYR A 1 133 ? 7.977 -0.423 -14.386 1.00 71.81 133 TYR A C 1
ATOM 1112 O O . TYR A 1 133 ? 8.203 0.353 -13.454 1.00 71.81 133 TYR A O 1
ATOM 1120 N N . ASP A 1 134 ? 7.563 -0.029 -15.587 1.00 59.84 134 ASP A N 1
ATOM 1121 C CA . ASP A 1 134 ? 7.095 1.328 -15.842 1.00 59.84 134 ASP A CA 1
ATOM 1122 C C . ASP A 1 134 ? 5.581 1.325 -15.617 1.00 59.84 134 ASP A C 1
ATOM 1124 O O . ASP A 1 134 ? 4.848 0.597 -16.292 1.00 59.84 134 ASP A O 1
ATOM 1128 N N . VAL A 1 135 ? 5.101 2.116 -14.657 1.00 54.88 135 VAL A N 1
ATOM 1129 C CA . VAL A 1 135 ? 3.673 2.462 -14.563 1.00 54.88 135 VAL A CA 1
ATOM 1130 C C . VAL A 1 135 ? 3.413 3.591 -15.559 1.00 54.88 135 VAL A C 1
ATOM 1132 O O . VAL A 1 135 ? 2.996 4.693 -15.213 1.00 54.88 135 VAL A O 1
ATOM 1135 N N . GLU A 1 136 ? 3.728 3.332 -16.825 1.00 47.00 136 GLU A N 1
ATOM 1136 C CA . GLU A 1 136 ? 3.264 4.165 -17.922 1.00 47.00 136 GLU A CA 1
ATOM 1137 C C . GLU A 1 136 ? 1.782 3.855 -18.142 1.00 47.00 136 GLU A C 1
ATOM 1139 O O . GLU A 1 136 ? 1.410 2.750 -18.544 1.00 47.00 136 GLU A O 1
ATOM 1144 N N . GLY A 1 137 ? 0.944 4.838 -17.811 1.00 41.41 137 GLY A N 1
ATOM 1145 C CA . GLY A 1 137 ? -0.411 4.985 -18.335 1.00 41.41 137 GLY A CA 1
ATOM 1146 C C . GLY A 1 137 ? -0.412 6.001 -19.463 1.00 41.41 137 GLY A C 1
ATOM 1147 O O . GLY A 1 137 ? 0.227 7.064 -19.279 1.00 41.41 137 GLY A O 1
#

pLDDT: mean 86.63, std 11.19, range [41.41, 97.81]

Foldseek 3Di:
DPQPVQLCVCLVCQVVLVVVQLLAPLVSLQVNLVCQCVVRNHPHDNLSSLLSLVLSCVVVDPVSVVVSCVVCVPPDPVRVVVSVVVSVVSCCRRRCVNSQKDWDFDADPPDNDTWTKIWGWDCDPNDTDIDIDTPDD

InterPro domains:
  IPR011990 Tetratricopeptide-like helical domain superfamily [G3DSA:1.25.40.10] (5-102)